Protein AF-A0A069P1P8-F1 (afdb_monomer_lite)

Foldseek 3Di:
DDKDKDKDKDKDKDFDFDWDWDADDDDADPVGHDDDDDGDTDDIFADPVDTDTFKMKMKIKMKMKMWDADPNNQKIKIKIKMKMKIWMWGAGSVRHTPDIDIDIDIKIKIKMWHHPDPPDIDIDIDIWDFDDDDDDDPPPPPDPPPPPPPPDPDDDDPDDTD

InterPro domains:
  IPR036942 TonB-dependent receptor-like, beta-barrel domain superfamily [G3DSA:2.40.170.20] (1-144)

Sequence (162 aa):
MSHFVTAGASIVRVDSMSAYTFACAFPTSLYDTPQVPYPATTLSAGNLADPGTTALNLMRSASVSDTLGLLNDRVLFTVGARYQELHTNTFDYTGKQTRAYNDSITTPLFGLVVKPWQNMAFFANRSEALAIGDSAPNTACLEPAACFFWPRDRATPHRRAV

Radius of gyration: 26.04 Å; chains: 1; bounding box: 61×38×72 Å

Secondary structure (DSSP, 8-state):
-EEEEEEEEEEEEEEEE--EEEE-----BTTB----PPPPEEEEES-SSSPPEEEEEEEEEEEEEEEEEETTTTEEEEEEEEEEEEEEEEE-TTS-EEEEEEEEEEEEEEEEEEEEETTEEEEEEEE--B-PPPPPPGGGG-STT--------S------B-

Organism: NCBI:txid1071679

Structure (mmCIF, N/CA/C/O backbone):
data_AF-A0A069P1P8-F1
#
_entry.id   AF-A0A069P1P8-F1
#
loop_
_atom_site.group_PDB
_atom_site.id
_atom_site.type_symbol
_atom_site.label_atom_id
_atom_site.label_alt_id
_atom_site.label_comp_id
_atom_site.label_asym_id
_atom_site.label_entity_id
_atom_site.label_seq_id
_atom_site.pdbx_PDB_ins_code
_atom_site.Cartn_x
_atom_site.Cartn_y
_atom_site.Cartn_z
_atom_site.occupancy
_atom_site.B_iso_or_equiv
_atom_site.auth_seq_id
_atom_site.auth_comp_id
_atom_site.auth_asym_id
_atom_site.auth_atom_id
_atom_site.pdbx_PDB_model_num
ATOM 1 N N . MET A 1 1 ? -23.383 -5.865 29.166 1.00 72.38 1 MET A N 1
ATOM 2 C CA . MET A 1 1 ? -22.524 -5.243 28.138 1.00 72.38 1 MET A CA 1
ATOM 3 C C . MET A 1 1 ? -22.038 -6.365 27.252 1.00 72.38 1 MET A C 1
ATOM 5 O O . MET A 1 1 ? -21.609 -7.381 27.791 1.00 72.38 1 MET A O 1
ATOM 9 N N . SER A 1 2 ? -22.195 -6.226 25.942 1.00 88.12 2 SER A N 1
ATOM 10 C CA . SER A 1 2 ? -21.632 -7.157 24.962 1.00 88.12 2 SER A CA 1
ATOM 11 C C . SER A 1 2 ? -20.235 -6.664 24.565 1.00 88.12 2 SER A C 1
ATOM 13 O O . SER A 1 2 ? -19.963 -5.464 24.635 1.00 88.12 2 SER A O 1
ATOM 15 N N . HIS A 1 3 ? -19.339 -7.577 24.198 1.00 90.94 3 HIS A N 1
ATOM 16 C CA . HIS A 1 3 ? -18.055 -7.236 23.587 1.00 90.94 3 HIS A CA 1
ATOM 17 C C . HIS A 1 3 ? -17.825 -8.142 22.380 1.00 90.94 3 HIS A C 1
ATOM 19 O O . HIS A 1 3 ? -18.227 -9.308 22.387 1.00 90.94 3 HIS A O 1
ATOM 25 N N . PHE A 1 4 ? -17.219 -7.595 21.336 1.00 93.06 4 PHE A N 1
ATOM 26 C CA . PHE A 1 4 ? -16.925 -8.311 20.107 1.00 93.06 4 PHE A CA 1
ATOM 27 C C . PHE A 1 4 ? -15.529 -7.943 19.621 1.00 93.06 4 PHE A C 1
ATOM 29 O O . PHE A 1 4 ? -15.281 -6.815 19.188 1.00 93.06 4 PHE A O 1
ATOM 36 N N . VAL A 1 5 ? -14.633 -8.927 19.666 1.00 94.88 5 VAL A N 1
ATOM 37 C CA . VAL A 1 5 ? -13.234 -8.768 19.274 1.00 94.88 5 VAL A CA 1
ATOM 38 C C . VAL A 1 5 ? -13.058 -9.177 17.818 1.00 94.88 5 VAL A C 1
ATOM 40 O O . VAL A 1 5 ? -13.51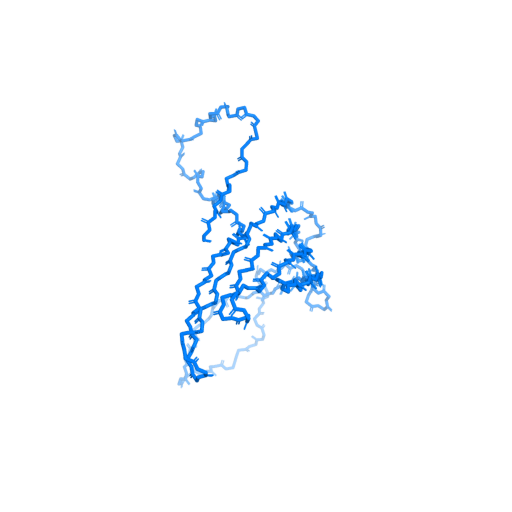9 -10.232 17.388 1.00 94.88 5 VAL A O 1
ATOM 43 N N . THR A 1 6 ? -12.356 -8.344 17.057 1.00 95.06 6 THR A N 1
ATOM 44 C CA . THR A 1 6 ? -11.968 -8.598 15.667 1.00 95.06 6 THR A CA 1
ATOM 45 C C . THR A 1 6 ? -10.462 -8.440 15.521 1.00 95.06 6 THR A C 1
ATOM 47 O O . THR A 1 6 ? -9.876 -7.497 16.050 1.00 95.06 6 THR A O 1
ATOM 50 N N . ALA A 1 7 ? -9.835 -9.344 14.772 1.00 95.88 7 ALA A N 1
ATOM 51 C CA . ALA A 1 7 ? -8.430 -9.256 14.402 1.00 95.88 7 ALA A CA 1
ATOM 52 C C . ALA A 1 7 ? -8.253 -9.555 12.908 1.00 95.88 7 ALA A C 1
ATOM 54 O O . ALA A 1 7 ? -9.043 -10.290 12.316 1.00 95.88 7 ALA A O 1
ATOM 55 N N . GLY A 1 8 ? -7.215 -8.985 12.301 1.00 95.44 8 GLY A N 1
ATOM 56 C CA . GLY A 1 8 ? -6.906 -9.173 10.886 1.00 95.44 8 GLY A CA 1
ATOM 57 C C . GLY A 1 8 ? -5.435 -8.918 10.578 1.00 95.44 8 GLY A C 1
ATOM 58 O O . GLY A 1 8 ? -4.750 -8.220 11.322 1.00 95.44 8 GLY A O 1
ATOM 59 N N . ALA A 1 9 ? -4.949 -9.483 9.476 1.00 95.88 9 ALA A N 1
ATOM 60 C CA . ALA A 1 9 ? -3.600 -9.256 8.973 1.00 95.88 9 ALA A CA 1
ATOM 61 C C . ALA A 1 9 ? -3.590 -9.248 7.440 1.00 95.88 9 ALA A C 1
ATOM 63 O O . ALA A 1 9 ? -4.427 -9.888 6.804 1.00 95.88 9 ALA A O 1
ATOM 64 N N . SER A 1 10 ? -2.643 -8.526 6.843 1.00 94.19 10 SER A N 1
ATOM 65 C CA . SER A 1 10 ? -2.472 -8.465 5.391 1.00 94.19 10 SER A CA 1
ATOM 66 C C . SER A 1 10 ? -1.011 -8.291 4.995 1.00 94.19 10 SER A C 1
ATOM 68 O O . SER A 1 10 ? -0.252 -7.587 5.664 1.00 94.19 10 SER A O 1
ATOM 70 N N . ILE A 1 11 ? -0.636 -8.875 3.859 1.00 95.81 11 ILE A N 1
ATOM 71 C CA . ILE A 1 11 ? 0.672 -8.692 3.228 1.00 95.81 11 ILE A CA 1
ATOM 72 C C . ILE A 1 11 ? 0.439 -8.408 1.748 1.00 95.81 11 ILE A C 1
ATOM 74 O O . ILE A 1 11 ? -0.266 -9.158 1.078 1.00 95.81 11 ILE A O 1
ATOM 78 N N . VAL A 1 12 ? 1.035 -7.331 1.245 1.00 94.75 12 VAL A N 1
ATOM 79 C CA . VAL A 1 12 ? 0.972 -6.937 -0.163 1.00 94.75 12 VAL A CA 1
ATOM 80 C C . VAL A 1 12 ? 2.392 -6.737 -0.668 1.00 94.75 12 VAL A C 1
ATOM 82 O O . VAL A 1 12 ? 3.170 -6.000 -0.065 1.00 94.75 12 VAL A O 1
ATOM 85 N N . ARG A 1 13 ? 2.732 -7.396 -1.777 1.00 94.81 13 ARG A N 1
ATOM 86 C CA . ARG A 1 13 ? 4.012 -7.239 -2.471 1.00 94.81 13 ARG A CA 1
ATOM 87 C C . ARG A 1 13 ? 3.739 -6.769 -3.892 1.00 94.81 13 ARG A C 1
ATOM 89 O O . ARG A 1 13 ? 2.997 -7.427 -4.614 1.00 94.81 13 ARG A O 1
ATOM 96 N N . VAL A 1 14 ? 4.348 -5.656 -4.276 1.00 93.69 14 VAL A N 1
ATOM 97 C CA . VAL A 1 14 ? 4.279 -5.101 -5.628 1.00 93.69 14 VAL A CA 1
ATOM 98 C C . VAL A 1 14 ? 5.690 -5.056 -6.192 1.00 93.69 14 VAL A C 1
ATOM 100 O O . VAL A 1 14 ? 6.577 -4.435 -5.606 1.00 93.69 14 VAL A O 1
ATOM 103 N N . ASP A 1 15 ? 5.880 -5.734 -7.317 1.00 93.50 15 ASP A N 1
ATOM 104 C CA . ASP A 1 15 ? 7.128 -5.764 -8.073 1.00 93.50 15 ASP A CA 1
ATOM 105 C C . ASP A 1 15 ? 6.911 -4.992 -9.374 1.00 93.50 15 ASP A C 1
ATOM 107 O O . ASP A 1 15 ? 6.036 -5.334 -10.170 1.00 93.50 15 ASP A O 1
ATOM 111 N N . SER A 1 16 ? 7.633 -3.888 -9.533 1.00 90.69 16 SER A N 1
ATOM 112 C CA . SER A 1 16 ? 7.582 -3.048 -10.724 1.00 90.69 16 SER A CA 1
ATOM 113 C C . SER A 1 16 ? 8.814 -3.329 -11.561 1.00 90.69 16 SER A C 1
ATOM 115 O O . SER A 1 16 ? 9.938 -3.072 -11.129 1.00 90.69 16 SER A O 1
ATOM 117 N N . MET A 1 17 ? 8.586 -3.827 -12.769 1.00 91.50 17 MET A N 1
ATOM 118 C CA . MET A 1 17 ? 9.619 -4.140 -13.746 1.00 91.50 17 MET A CA 1
ATOM 119 C C . MET A 1 17 ? 9.525 -3.154 -14.905 1.00 91.50 17 MET A C 1
ATOM 121 O O . MET A 1 17 ? 8.425 -2.790 -15.323 1.00 91.50 17 MET A O 1
ATOM 125 N N . SER A 1 18 ? 10.665 -2.680 -15.402 1.00 88.75 18 SER A N 1
ATOM 126 C CA . SER A 1 18 ? 10.688 -1.730 -16.516 1.00 88.75 18 SER A CA 1
ATOM 127 C C . SER A 1 18 ? 11.939 -1.896 -17.366 1.00 88.75 18 SER A C 1
ATOM 129 O O . SER A 1 18 ? 13.036 -2.116 -16.855 1.00 88.75 18 SER A O 1
ATOM 131 N N . ALA A 1 19 ? 11.760 -1.744 -18.671 1.00 90.50 19 ALA A N 1
ATOM 132 C CA . ALA A 1 19 ? 12.815 -1.590 -19.654 1.00 90.50 19 ALA A CA 1
ATOM 133 C C . ALA A 1 19 ? 12.299 -0.666 -20.757 1.00 90.50 19 ALA A C 1
ATOM 135 O O . ALA A 1 19 ? 11.096 -0.627 -21.030 1.00 90.50 19 ALA A O 1
ATOM 136 N N . TYR A 1 20 ? 13.191 0.083 -21.394 1.00 89.06 20 TYR A N 1
ATOM 137 C CA . TYR A 1 20 ? 12.800 0.988 -22.467 1.00 89.06 20 TYR A CA 1
ATOM 138 C C . TYR A 1 20 ? 13.845 1.051 -23.575 1.00 89.06 20 TYR A C 1
ATOM 140 O O . TYR A 1 20 ? 15.044 0.881 -23.355 1.00 89.06 20 TYR A O 1
ATOM 148 N N . THR A 1 21 ? 13.357 1.348 -24.776 1.00 91.00 21 THR A N 1
ATOM 149 C CA . THR A 1 21 ? 14.145 1.756 -25.935 1.00 91.00 21 THR A CA 1
ATOM 150 C C . THR A 1 21 ? 13.441 2.956 -26.552 1.00 91.00 21 THR A C 1
ATOM 152 O O . THR A 1 21 ? 12.249 2.906 -26.843 1.00 91.00 21 THR A O 1
ATOM 155 N N . PHE A 1 22 ? 14.167 4.048 -26.724 1.00 88.12 22 PHE A N 1
ATOM 156 C CA . PHE A 1 22 ? 13.700 5.259 -27.376 1.00 88.12 22 PHE A CA 1
ATOM 157 C C . PHE A 1 22 ? 14.449 5.457 -28.683 1.00 88.12 22 PHE A C 1
ATOM 159 O O . PHE A 1 22 ? 15.593 5.029 -28.836 1.00 88.12 22 PHE A O 1
ATOM 166 N N . ALA A 1 23 ? 13.791 6.149 -29.601 1.00 89.56 23 ALA A N 1
ATOM 167 C CA . ALA A 1 23 ? 14.386 6.689 -30.807 1.00 89.56 23 ALA A CA 1
ATOM 168 C C . ALA A 1 23 ? 14.135 8.200 -30.857 1.00 89.56 23 ALA A C 1
ATOM 170 O O . ALA A 1 23 ? 13.344 8.740 -30.079 1.00 89.56 23 ALA A O 1
ATOM 171 N N . CYS A 1 24 ? 14.802 8.895 -31.775 1.00 84.25 24 CYS A N 1
ATOM 172 C CA . CYS A 1 24 ? 14.512 10.304 -32.017 1.00 84.25 24 CYS A CA 1
ATOM 173 C C . CYS A 1 24 ? 13.077 10.507 -32.526 1.00 84.25 24 CYS A C 1
ATOM 175 O O . CYS A 1 24 ? 12.552 9.697 -33.290 1.00 84.25 24 CYS A O 1
ATOM 177 N N . ALA A 1 25 ? 12.471 11.629 -32.133 1.00 84.56 25 ALA A N 1
ATOM 178 C CA . ALA A 1 25 ? 11.205 12.073 -32.701 1.00 84.56 25 ALA A CA 1
ATOM 179 C C . ALA A 1 25 ? 11.379 12.461 -34.180 1.00 84.56 25 ALA A C 1
ATOM 181 O O . ALA A 1 25 ? 12.427 12.973 -34.578 1.00 84.56 25 ALA A O 1
ATOM 182 N N . PHE A 1 26 ? 10.333 12.255 -34.977 1.00 83.25 26 PHE A N 1
ATOM 183 C CA . PHE A 1 26 ? 10.260 12.666 -36.378 1.00 83.25 26 PHE A CA 1
ATOM 184 C C . PHE A 1 26 ? 8.893 13.312 -36.673 1.00 83.25 26 PHE A C 1
ATOM 186 O O . PHE A 1 26 ? 7.934 13.070 -35.935 1.00 83.25 26 PHE A O 1
ATOM 193 N N . PRO A 1 27 ? 8.778 14.152 -37.718 1.00 85.44 27 PRO A N 1
ATOM 194 C CA . PRO A 1 27 ? 7.517 14.803 -38.065 1.00 85.44 27 PRO A CA 1
ATOM 195 C C . PRO A 1 27 ? 6.471 13.781 -38.532 1.00 85.44 27 PRO A C 1
ATOM 197 O O . PRO A 1 27 ? 6.712 13.032 -39.474 1.00 85.44 27 PRO A O 1
ATOM 200 N N . THR A 1 28 ? 5.305 13.761 -37.889 1.00 88.50 28 THR A N 1
ATOM 201 C CA . THR A 1 28 ? 4.131 12.969 -38.288 1.00 88.50 28 THR A CA 1
ATOM 202 C C . THR A 1 28 ? 2.869 13.671 -37.782 1.00 88.50 28 THR A C 1
ATOM 204 O O . THR A 1 28 ? 2.922 14.411 -36.798 1.00 88.50 28 THR A O 1
ATOM 207 N N . SER A 1 29 ? 1.721 13.454 -38.421 1.00 88.44 29 SER A N 1
ATOM 208 C CA . SER A 1 29 ? 0.423 13.962 -37.954 1.00 88.44 29 SER A CA 1
ATOM 209 C C . SER A 1 29 ? -0.671 12.904 -38.118 1.00 88.44 29 SER A C 1
ATOM 211 O O . SER A 1 29 ? -0.457 11.894 -38.776 1.00 88.44 29 SER A O 1
ATOM 213 N N . LEU A 1 30 ? -1.861 13.116 -37.544 1.00 90.00 30 LEU A N 1
ATOM 214 C CA . LEU A 1 30 ? -2.984 12.179 -37.716 1.00 90.00 30 LEU A CA 1
ATOM 215 C C . LEU A 1 30 ? -3.451 12.074 -39.182 1.00 90.00 30 LEU A C 1
ATOM 217 O O . LEU A 1 30 ? -3.965 11.037 -39.589 1.00 90.00 30 LEU A O 1
ATOM 221 N N . TYR A 1 31 ? -3.270 13.141 -39.964 1.00 92.75 31 TYR A N 1
ATOM 222 C CA . TYR A 1 31 ? -3.705 13.230 -41.363 1.00 92.75 31 TYR A CA 1
ATOM 223 C C . TYR A 1 31 ? -2.586 12.918 -42.367 1.00 92.75 31 TYR A C 1
ATOM 225 O O . TYR A 1 31 ? -2.851 12.816 -43.560 1.00 92.75 31 TYR A O 1
ATOM 233 N N . ASP A 1 32 ? -1.354 12.756 -41.882 1.00 84.19 32 ASP A N 1
ATOM 234 C CA . ASP A 1 32 ? -0.171 12.422 -42.671 1.00 84.19 32 ASP A CA 1
ATOM 235 C C . ASP A 1 32 ? 0.766 11.551 -41.821 1.00 84.19 32 ASP A C 1
ATOM 237 O O . ASP A 1 32 ? 1.480 12.046 -40.941 1.00 84.19 32 ASP A O 1
ATOM 241 N N . THR A 1 33 ? 0.686 10.237 -42.051 1.00 84.25 33 THR A N 1
ATOM 242 C CA . THR A 1 33 ? 1.428 9.184 -41.337 1.00 84.25 33 THR A CA 1
ATOM 243 C C . THR A 1 33 ? 2.406 8.487 -42.289 1.00 84.25 33 THR A C 1
ATOM 245 O O . THR A 1 33 ? 2.148 7.362 -42.736 1.00 84.25 33 THR A O 1
ATOM 248 N N . PRO A 1 34 ? 3.536 9.133 -42.636 1.00 83.38 34 PRO A N 1
ATOM 249 C CA . PRO A 1 34 ? 4.520 8.523 -43.518 1.00 83.38 34 PRO A CA 1
ATOM 250 C C . PRO A 1 34 ? 5.049 7.223 -42.899 1.00 83.38 34 PRO A C 1
ATOM 252 O O . PRO A 1 34 ? 5.445 7.183 -41.734 1.00 83.38 34 PRO A O 1
ATOM 255 N N . GLN A 1 35 ? 5.056 6.143 -43.684 1.00 83.06 35 GLN A N 1
ATOM 256 C CA . GLN A 1 35 ? 5.664 4.880 -43.269 1.00 83.06 35 GLN A CA 1
ATOM 257 C C . GLN A 1 35 ? 7.185 5.049 -43.254 1.00 83.06 35 GLN A C 1
ATOM 259 O O . GLN A 1 35 ? 7.813 5.184 -44.305 1.00 83.06 35 GLN A O 1
ATOM 264 N N . VAL A 1 36 ? 7.774 5.054 -42.060 1.00 83.06 36 VAL A N 1
ATOM 265 C CA . VAL A 1 36 ? 9.224 5.148 -41.863 1.00 83.06 36 VAL A CA 1
ATOM 266 C C . VAL A 1 36 ? 9.804 3.780 -41.488 1.00 83.06 36 VAL A C 1
ATOM 268 O O . VAL A 1 36 ? 9.142 3.012 -40.785 1.00 83.06 36 VAL A O 1
ATOM 271 N N . PRO A 1 37 ? 11.034 3.448 -41.927 1.00 84.62 37 PRO A N 1
ATOM 272 C CA . PRO A 1 37 ? 11.756 2.288 -41.412 1.00 84.62 37 PRO A CA 1
ATOM 273 C C . PRO A 1 37 ? 11.886 2.351 -39.888 1.00 84.62 37 PRO A C 1
ATOM 275 O O . PRO A 1 37 ? 11.882 3.442 -39.316 1.00 84.62 37 PRO A O 1
ATOM 278 N N . TYR A 1 38 ? 12.040 1.190 -39.239 1.00 82.56 38 TYR A N 1
ATOM 279 C CA . TYR A 1 38 ? 12.194 1.117 -37.785 1.00 82.56 38 TYR A CA 1
ATOM 280 C C . TYR A 1 38 ? 13.308 2.074 -37.312 1.00 82.56 38 TYR A C 1
ATOM 282 O O . TYR A 1 38 ? 14.461 1.903 -37.723 1.00 82.56 38 TYR A O 1
ATOM 290 N N . PRO A 1 39 ? 12.984 3.094 -36.493 1.00 82.44 39 PRO A N 1
ATOM 291 C CA . PRO A 1 39 ? 13.959 4.091 -36.074 1.00 82.44 39 PRO A CA 1
ATOM 292 C C . PRO A 1 39 ? 15.095 3.474 -35.254 1.00 82.44 39 PRO A C 1
ATOM 294 O O . PRO A 1 39 ? 14.870 2.607 -34.410 1.00 82.44 39 PRO A O 1
ATOM 297 N N . ALA A 1 40 ? 16.323 3.947 -35.470 1.00 85.25 40 ALA A N 1
ATOM 298 C CA . ALA A 1 40 ? 17.466 3.509 -34.678 1.00 85.25 40 ALA A CA 1
ATOM 299 C C . ALA A 1 40 ? 17.303 3.912 -33.201 1.00 85.25 40 ALA A C 1
ATOM 301 O O . ALA A 1 40 ? 16.896 5.036 -32.892 1.00 85.25 40 ALA A O 1
ATOM 302 N N . THR A 1 41 ? 17.655 3.002 -32.292 1.00 86.56 41 THR A N 1
ATOM 303 C CA . THR A 1 41 ? 17.640 3.255 -30.848 1.00 86.56 41 THR A CA 1
ATOM 304 C C . THR A 1 41 ? 18.669 4.318 -30.475 1.00 86.56 41 THR A C 1
ATOM 306 O O . THR A 1 41 ? 19.845 4.199 -30.815 1.00 86.56 41 THR A O 1
ATOM 309 N N . THR A 1 42 ? 18.239 5.336 -29.735 1.00 86.25 42 THR A N 1
ATOM 310 C CA . THR A 1 42 ? 19.097 6.424 -29.242 1.00 86.25 42 THR A CA 1
ATOM 311 C C . THR A 1 42 ? 19.314 6.383 -27.739 1.00 86.25 42 THR A C 1
ATOM 313 O O . THR A 1 42 ? 20.374 6.781 -27.265 1.00 86.25 42 THR A O 1
ATOM 316 N N . LEU A 1 43 ? 18.343 5.876 -26.981 1.00 85.81 43 LEU A N 1
ATOM 317 C CA . LEU A 1 43 ? 18.466 5.683 -25.542 1.00 85.81 43 LEU A CA 1
ATOM 318 C C . LEU A 1 43 ? 17.776 4.382 -25.156 1.00 85.81 43 LEU A C 1
ATOM 320 O O . LEU A 1 43 ? 16.626 4.158 -25.517 1.00 85.81 43 LEU A O 1
ATOM 324 N N . SER A 1 44 ? 18.451 3.536 -24.393 1.00 88.38 44 SER A N 1
ATOM 325 C CA . SER A 1 44 ? 17.869 2.298 -23.886 1.00 88.38 44 SER A CA 1
ATOM 326 C C . SER A 1 44 ? 18.343 2.019 -22.474 1.00 88.38 44 SER A C 1
ATOM 328 O O . SER A 1 44 ? 19.504 2.280 -22.155 1.00 88.38 44 SER A O 1
ATOM 330 N N . ALA A 1 45 ? 17.476 1.433 -21.655 1.00 85.50 45 ALA A N 1
ATOM 331 C CA . ALA A 1 45 ? 17.871 0.868 -20.375 1.00 85.50 45 ALA A CA 1
ATOM 332 C C . ALA A 1 45 ? 17.070 -0.397 -20.061 1.00 85.50 45 ALA A C 1
ATOM 334 O O . ALA A 1 45 ? 15.884 -0.502 -20.381 1.00 85.50 45 ALA A O 1
ATOM 335 N N . GLY A 1 46 ? 17.737 -1.343 -19.402 1.00 86.31 46 GLY A N 1
ATOM 336 C CA . GLY A 1 46 ? 17.192 -2.663 -19.110 1.00 86.31 46 GLY A CA 1
ATOM 337 C C . GLY A 1 46 ? 17.175 -3.572 -20.340 1.00 86.31 46 GLY A C 1
ATOM 338 O O . GLY A 1 46 ? 17.719 -3.243 -21.395 1.00 86.31 46 GLY A O 1
ATOM 339 N N . ASN A 1 47 ? 16.546 -4.733 -20.191 1.00 85.94 47 ASN A N 1
ATOM 340 C CA . ASN A 1 47 ? 16.352 -5.709 -21.254 1.00 85.94 47 ASN A CA 1
ATOM 341 C C . ASN A 1 47 ? 14.853 -5.801 -21.574 1.00 85.94 47 ASN A C 1
ATOM 343 O O . ASN A 1 47 ? 14.059 -6.112 -20.696 1.00 85.94 47 ASN A O 1
ATOM 347 N N . LEU A 1 48 ? 14.449 -5.530 -22.820 1.00 86.19 48 LEU A N 1
ATOM 348 C CA . LEU A 1 48 ? 13.032 -5.591 -23.210 1.00 86.19 48 LEU A CA 1
ATOM 349 C C . LEU A 1 48 ? 12.460 -7.016 -23.204 1.00 86.19 48 LEU A C 1
ATOM 351 O O . LEU A 1 48 ? 11.254 -7.175 -23.040 1.00 86.19 48 LEU A O 1
ATOM 355 N N . ALA A 1 49 ? 13.299 -8.037 -23.395 1.00 89.06 49 ALA A N 1
ATOM 356 C CA . ALA A 1 49 ? 12.873 -9.434 -23.336 1.00 89.06 49 ALA A CA 1
ATOM 357 C C . ALA A 1 49 ? 12.750 -9.949 -21.892 1.00 89.06 49 ALA A C 1
ATOM 359 O O . ALA A 1 49 ? 12.053 -10.930 -21.657 1.00 89.06 49 ALA A O 1
ATOM 360 N N . ASP A 1 50 ? 13.423 -9.288 -20.947 1.00 86.62 50 ASP A N 1
ATOM 361 C CA . ASP A 1 50 ? 13.426 -9.630 -19.524 1.00 86.62 50 ASP A CA 1
ATOM 362 C C . ASP A 1 50 ? 13.607 -8.351 -18.683 1.00 86.62 50 ASP A C 1
ATOM 364 O O . ASP A 1 50 ? 14.732 -7.996 -18.307 1.00 86.62 50 ASP A O 1
ATOM 368 N N . PRO A 1 51 ? 12.530 -7.567 -18.477 1.00 87.94 51 PRO A N 1
ATOM 369 C CA . PRO A 1 51 ? 12.624 -6.309 -17.756 1.00 87.94 51 PRO A CA 1
ATOM 370 C C . PRO A 1 51 ? 12.941 -6.571 -16.282 1.00 87.94 51 PRO A C 1
ATOM 372 O O . PRO A 1 51 ? 12.181 -7.215 -15.564 1.00 87.94 51 PRO A O 1
ATOM 375 N N . GLY A 1 52 ? 14.060 -6.021 -15.815 1.00 87.31 52 GLY A N 1
ATOM 376 C CA . GLY A 1 52 ? 14.459 -6.123 -14.415 1.00 87.31 52 GLY A CA 1
ATOM 377 C C . GLY A 1 52 ? 13.547 -5.323 -13.480 1.00 87.31 52 GLY A C 1
ATOM 378 O O . GLY A 1 52 ? 12.917 -4.336 -13.876 1.00 87.31 52 GLY A O 1
ATOM 379 N N . THR A 1 53 ? 13.505 -5.728 -12.209 1.00 89.69 53 THR A N 1
ATOM 380 C CA . THR A 1 53 ? 12.828 -4.983 -11.141 1.00 89.69 53 THR A CA 1
ATOM 381 C C . THR A 1 53 ? 13.474 -3.613 -10.966 1.00 89.69 53 THR A C 1
ATOM 383 O O . THR A 1 53 ? 14.666 -3.517 -10.698 1.00 89.69 53 THR A O 1
ATOM 386 N N . THR A 1 54 ? 12.678 -2.552 -11.056 1.00 89.06 54 THR A N 1
ATOM 387 C CA . THR A 1 54 ? 13.094 -1.167 -10.784 1.00 89.06 54 THR A CA 1
ATOM 388 C C . THR A 1 54 ? 12.554 -0.658 -9.451 1.00 89.06 54 THR A C 1
ATOM 390 O O . THR A 1 54 ? 13.180 0.192 -8.814 1.00 89.06 54 THR A O 1
ATOM 393 N N . ALA A 1 55 ? 11.436 -1.210 -8.971 1.00 88.38 55 ALA A N 1
ATOM 394 C CA . ALA A 1 55 ? 10.911 -0.923 -7.642 1.00 88.38 55 ALA A CA 1
ATOM 395 C C . ALA A 1 55 ? 10.227 -2.144 -7.022 1.00 88.38 55 ALA A C 1
ATOM 397 O O . ALA A 1 55 ? 9.431 -2.826 -7.661 1.00 88.38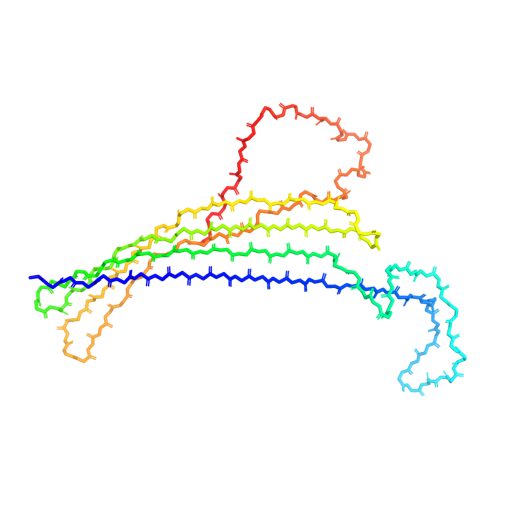 55 ALA A O 1
ATOM 398 N N . LEU A 1 56 ? 10.500 -2.376 -5.742 1.00 91.06 56 LEU A N 1
ATOM 399 C CA . LEU A 1 56 ? 9.887 -3.416 -4.935 1.00 91.06 56 LEU A CA 1
ATOM 400 C C . LEU A 1 56 ? 9.255 -2.789 -3.695 1.00 91.06 56 LEU A C 1
ATOM 402 O O . LEU A 1 56 ? 9.964 -2.271 -2.833 1.00 91.06 56 LEU A O 1
ATOM 406 N N . ASN A 1 57 ? 7.932 -2.888 -3.588 1.00 91.62 57 ASN A N 1
ATOM 407 C CA . ASN A 1 57 ? 7.167 -2.420 -2.436 1.00 91.62 57 ASN A CA 1
ATOM 408 C C . ASN A 1 57 ? 6.587 -3.610 -1.673 1.00 91.62 57 ASN A C 1
ATOM 410 O O . ASN A 1 57 ? 5.884 -4.444 -2.242 1.00 91.62 57 ASN A O 1
ATOM 414 N N . LEU A 1 58 ? 6.853 -3.678 -0.374 1.00 92.69 58 LEU A N 1
ATOM 415 C CA . LEU A 1 58 ? 6.310 -4.672 0.539 1.00 92.69 58 LEU A CA 1
ATOM 416 C C . LEU A 1 58 ? 5.593 -3.955 1.683 1.00 92.69 58 LEU A C 1
ATOM 418 O O . LEU A 1 58 ? 6.212 -3.245 2.471 1.00 92.69 58 LEU A O 1
ATOM 422 N N . MET A 1 59 ? 4.285 -4.174 1.777 1.00 92.31 59 MET A N 1
ATOM 423 C CA . MET A 1 59 ? 3.424 -3.629 2.821 1.00 92.31 59 MET A CA 1
ATOM 424 C C . MET A 1 59 ? 2.924 -4.769 3.694 1.00 92.31 59 MET A C 1
ATOM 426 O O . MET A 1 59 ? 2.366 -5.746 3.188 1.00 92.31 59 MET A O 1
ATOM 430 N N . ARG A 1 60 ? 3.093 -4.650 5.006 1.00 94.19 60 ARG A N 1
ATOM 431 C CA . ARG A 1 60 ? 2.576 -5.619 5.977 1.00 94.19 60 ARG A CA 1
ATOM 432 C C . ARG A 1 60 ? 1.709 -4.888 6.974 1.00 94.19 60 ARG A C 1
ATOM 434 O O . ARG A 1 60 ? 2.008 -3.758 7.341 1.00 94.19 60 ARG A O 1
ATOM 441 N N . SER A 1 61 ? 0.623 -5.505 7.414 1.00 92.00 61 SER A N 1
ATOM 442 C CA . SER A 1 61 ? -0.160 -4.927 8.496 1.00 92.00 61 SER A CA 1
ATOM 443 C C . SER A 1 61 ? -0.889 -5.967 9.320 1.00 92.00 61 SER A C 1
ATOM 445 O O . SER A 1 61 ? -1.246 -7.031 8.817 1.00 92.00 61 SER A O 1
ATOM 447 N N . ALA A 1 62 ? -1.126 -5.622 10.576 1.00 95.62 62 ALA A N 1
ATOM 448 C CA . ALA A 1 62 ? -1.936 -6.371 11.517 1.00 95.62 62 ALA A CA 1
ATOM 449 C C . ALA A 1 62 ? -2.852 -5.395 12.259 1.00 95.62 62 ALA A C 1
ATOM 451 O O . ALA A 1 62 ? -2.451 -4.276 12.567 1.00 95.62 62 ALA A O 1
ATOM 452 N N . SER A 1 63 ? -4.083 -5.794 12.545 1.00 94.94 63 SER A N 1
ATOM 453 C CA . SER A 1 63 ? -5.064 -4.958 13.231 1.00 94.94 63 SER A CA 1
ATOM 454 C C . SER A 1 63 ? -5.841 -5.753 14.259 1.00 94.94 63 SER A C 1
ATOM 456 O O . SER A 1 63 ? -6.176 -6.914 14.024 1.00 94.94 63 SER A O 1
ATOM 458 N N . VAL A 1 64 ? -6.184 -5.090 15.355 1.00 95.81 64 VAL A N 1
ATOM 459 C CA . VAL A 1 64 ? -7.080 -5.610 16.384 1.00 95.81 64 VAL A CA 1
ATOM 460 C C . VAL A 1 64 ? -8.036 -4.509 16.819 1.00 95.81 64 VAL A C 1
ATOM 462 O O . VAL A 1 64 ? -7.645 -3.346 16.937 1.00 95.81 64 VAL A O 1
ATOM 465 N N . SER A 1 65 ? -9.292 -4.870 17.050 1.00 94.81 65 SER A N 1
ATOM 466 C CA . SER A 1 65 ? -10.307 -3.969 17.577 1.00 94.81 65 SER A CA 1
ATOM 467 C C . SER A 1 65 ? -11.279 -4.715 18.478 1.00 94.81 65 SER A C 1
ATOM 469 O O . SER A 1 65 ? -11.622 -5.863 18.199 1.00 94.81 65 SER A O 1
ATOM 471 N N . ASP A 1 66 ? -11.778 -4.032 19.494 1.00 94.56 66 ASP A N 1
ATOM 472 C CA . ASP A 1 66 ? -12.860 -4.493 20.352 1.00 94.56 66 ASP A CA 1
ATOM 473 C C . ASP A 1 66 ? -14.054 -3.542 20.234 1.00 94.56 66 ASP A C 1
ATOM 475 O O . ASP A 1 66 ? -13.888 -2.320 20.208 1.00 94.56 66 ASP A O 1
ATOM 479 N N . THR A 1 67 ? -15.255 -4.103 20.114 1.00 94.88 67 THR A N 1
ATOM 480 C CA . THR A 1 67 ? -16.513 -3.355 20.030 1.00 94.88 67 THR A CA 1
ATOM 481 C C . THR A 1 67 ? -17.373 -3.652 21.245 1.00 94.88 67 THR A C 1
ATOM 483 O O . THR A 1 67 ? -17.844 -4.772 21.418 1.00 94.88 67 THR A O 1
ATOM 486 N N . LEU A 1 68 ? -17.618 -2.628 22.056 1.00 94.12 68 LEU A N 1
ATOM 487 C CA . LEU A 1 68 ? -18.406 -2.682 23.278 1.00 94.12 68 LEU A CA 1
ATOM 488 C C . LEU A 1 68 ? -19.838 -2.218 23.006 1.00 94.12 68 LEU A C 1
ATOM 490 O O . LEU A 1 68 ? -20.055 -1.085 22.573 1.00 94.12 68 LEU A O 1
ATOM 494 N N . GLY A 1 69 ? -20.816 -3.072 23.298 1.00 93.69 69 GLY A N 1
ATOM 495 C CA . GLY A 1 69 ? -22.237 -2.744 23.239 1.00 93.69 69 GLY A CA 1
ATOM 496 C C . GLY A 1 69 ? -22.793 -2.313 24.598 1.00 93.69 69 GLY A C 1
ATOM 497 O O . GLY A 1 69 ? -22.733 -3.036 25.604 1.00 93.69 69 GLY A O 1
ATOM 498 N N . LEU A 1 70 ? -23.373 -1.115 24.612 1.00 90.50 70 LEU A N 1
ATOM 499 C CA . LEU A 1 70 ? -24.029 -0.463 25.743 1.00 90.50 70 LEU A CA 1
ATOM 500 C C . LEU A 1 70 ? -25.526 -0.280 25.455 1.00 90.50 70 LEU A C 1
ATOM 502 O O . LEU A 1 70 ? -25.945 -0.193 24.300 1.00 90.50 70 LEU A O 1
ATOM 506 N N . LEU A 1 71 ? -26.335 -0.165 26.517 1.00 89.94 71 LEU A N 1
ATOM 507 C CA . LEU A 1 71 ? -27.777 0.122 26.431 1.00 89.94 71 LEU A CA 1
ATOM 508 C C . LEU A 1 71 ? -28.543 -0.864 25.524 1.00 89.94 71 LEU A C 1
ATOM 510 O O . LEU A 1 71 ? -29.293 -0.440 24.647 1.00 89.94 71 LEU A O 1
ATOM 514 N N . ASN A 1 72 ? -28.349 -2.174 25.723 1.00 86.81 72 ASN A N 1
ATOM 515 C CA . ASN A 1 72 ? -28.898 -3.230 24.855 1.00 86.81 72 ASN A CA 1
ATOM 516 C C . ASN A 1 72 ? -28.511 -3.022 23.376 1.00 86.81 72 ASN A C 1
ATOM 518 O O . ASN A 1 72 ? -29.370 -2.993 22.498 1.00 86.81 72 ASN A O 1
ATOM 522 N N . ASP A 1 73 ? -27.216 -2.799 23.128 1.00 84.31 73 ASP A N 1
ATOM 523 C CA . ASP A 1 73 ? -26.608 -2.588 21.804 1.00 84.31 73 ASP A CA 1
ATOM 524 C C . ASP A 1 73 ? -27.156 -1.382 21.014 1.00 84.31 73 ASP A C 1
ATOM 526 O O . ASP A 1 73 ? -27.044 -1.315 19.780 1.00 84.31 73 ASP A O 1
ATOM 530 N N . ARG A 1 74 ? -27.731 -0.401 21.727 1.00 88.94 74 ARG A N 1
ATOM 531 C CA . ARG A 1 74 ? -28.120 0.904 21.166 1.00 88.94 74 ARG A CA 1
ATOM 532 C C . ARG A 1 74 ? -26.936 1.844 21.003 1.00 88.94 74 ARG A C 1
ATOM 534 O O . ARG A 1 74 ? -26.992 2.732 20.160 1.00 88.94 74 ARG A O 1
ATOM 541 N N . VAL A 1 75 ? -25.879 1.666 21.787 1.00 91.19 75 VAL A N 1
ATOM 542 C CA . VAL A 1 75 ? -24.623 2.401 21.624 1.00 91.19 75 VAL A CA 1
ATOM 543 C C . VAL A 1 75 ? -23.507 1.381 21.488 1.00 91.19 75 VAL A C 1
ATOM 545 O O . VAL A 1 75 ? -23.294 0.593 22.405 1.00 91.19 75 VAL A O 1
ATOM 548 N N . LEU A 1 76 ? -22.817 1.381 20.350 1.00 93.44 76 LEU A N 1
ATOM 549 C CA . LEU A 1 76 ? -21.634 0.555 20.132 1.00 93.44 76 LEU A CA 1
ATOM 550 C C . LEU A 1 76 ? -20.412 1.448 20.027 1.00 93.44 76 LEU A C 1
ATOM 552 O O . LEU A 1 76 ? -20.383 2.377 19.222 1.00 93.44 76 LEU A O 1
ATOM 556 N N . PHE A 1 77 ? -19.411 1.156 20.838 1.00 93.44 77 PHE A N 1
ATOM 557 C CA . PHE A 1 77 ? -18.137 1.849 20.817 1.00 93.44 77 PHE A CA 1
ATOM 558 C C . PHE A 1 77 ? -17.041 0.873 20.409 1.00 93.44 77 PHE A C 1
ATOM 560 O O . PHE A 1 77 ? -16.859 -0.153 21.056 1.00 93.44 77 PHE A O 1
ATOM 567 N N . THR A 1 78 ? -16.316 1.196 19.346 1.00 94.56 78 THR A N 1
ATOM 568 C CA . THR A 1 78 ? -15.214 0.394 18.823 1.00 94.56 78 THR A CA 1
ATOM 569 C C . THR A 1 78 ? -13.897 1.104 19.087 1.00 94.56 78 THR A C 1
ATOM 571 O O . THR A 1 78 ? -13.728 2.269 18.730 1.00 94.56 78 THR A O 1
ATOM 574 N N . VAL A 1 79 ? -12.942 0.388 19.664 1.00 93.75 79 VAL A N 1
ATOM 575 C CA . VAL A 1 79 ? -11.566 0.852 19.843 1.00 93.75 79 VAL A CA 1
ATOM 576 C C . VAL A 1 79 ? -10.612 -0.189 19.292 1.00 93.75 79 VAL A C 1
ATOM 578 O O . VAL A 1 79 ? -10.820 -1.388 19.452 1.00 93.75 79 VAL A O 1
ATOM 581 N N . GLY A 1 80 ? -9.551 0.253 18.636 1.00 93.75 80 GLY A N 1
ATOM 582 C CA . GLY A 1 80 ? -8.533 -0.657 18.150 1.00 93.75 80 GLY A CA 1
ATOM 583 C C . GLY A 1 80 ? -7.248 0.040 17.752 1.00 93.75 80 GLY A C 1
ATOM 584 O O . GLY A 1 80 ? -7.086 1.255 17.893 1.00 93.75 80 GLY A O 1
ATOM 585 N N . ALA A 1 81 ? -6.348 -0.753 17.199 1.00 93.56 81 ALA A N 1
ATOM 586 C CA . ALA A 1 81 ? -5.123 -0.267 16.604 1.00 93.56 81 ALA A CA 1
ATOM 587 C C . ALA A 1 81 ? -4.737 -1.134 15.408 1.00 93.56 81 ALA A C 1
ATOM 589 O O . ALA A 1 81 ? -5.003 -2.340 15.369 1.00 93.56 81 ALA A O 1
ATOM 590 N N . ARG A 1 82 ? -4.075 -0.507 14.438 1.00 93.06 82 ARG A N 1
ATOM 591 C CA . ARG A 1 82 ? -3.465 -1.175 13.295 1.00 93.06 82 ARG A CA 1
ATOM 592 C C . ARG A 1 82 ? -1.972 -0.897 13.288 1.00 93.06 82 ARG A C 1
ATOM 594 O O . ARG A 1 82 ? -1.554 0.251 13.250 1.00 93.06 82 ARG A O 1
ATOM 601 N N . TYR A 1 83 ? -1.175 -1.951 13.296 1.00 92.44 83 TYR A N 1
ATOM 602 C CA . TYR A 1 83 ? 0.244 -1.886 12.995 1.00 92.44 83 TYR A CA 1
ATOM 603 C C . TYR A 1 83 ? 0.448 -2.044 11.491 1.00 92.44 83 TYR A C 1
ATOM 605 O O . TYR A 1 83 ? -0.116 -2.955 10.882 1.00 92.44 83 TYR A O 1
ATOM 613 N N . GLN A 1 84 ? 1.233 -1.162 10.886 1.00 90.75 84 GLN A N 1
ATOM 614 C CA . GLN A 1 84 ? 1.563 -1.201 9.468 1.00 90.75 84 GLN A CA 1
ATOM 615 C C . GLN A 1 84 ? 3.064 -0.974 9.269 1.00 90.75 84 GLN A C 1
ATOM 617 O O . GLN A 1 84 ? 3.627 -0.022 9.806 1.00 90.75 84 GLN A O 1
ATOM 622 N N . GLU A 1 85 ? 3.684 -1.826 8.458 1.00 90.62 85 GLU A N 1
ATOM 623 C CA . GLU A 1 85 ? 5.070 -1.736 7.997 1.00 90.62 85 GLU A CA 1
ATOM 624 C C . GLU A 1 85 ? 5.103 -1.499 6.488 1.00 90.62 85 GLU A C 1
ATOM 626 O O . GLU A 1 85 ? 4.293 -2.053 5.731 1.00 90.62 85 GLU A O 1
ATOM 631 N N . LEU A 1 86 ? 6.073 -0.704 6.050 1.00 88.50 86 LEU A N 1
ATOM 632 C CA . LEU A 1 86 ? 6.287 -0.360 4.657 1.00 88.50 86 LEU A CA 1
ATOM 633 C C . LEU A 1 86 ? 7.772 -0.435 4.311 1.00 88.50 86 LEU A C 1
ATOM 635 O O . LEU A 1 86 ? 8.585 0.323 4.839 1.00 88.50 86 LEU A O 1
ATOM 639 N N . HIS A 1 87 ? 8.105 -1.322 3.379 1.00 89.50 87 HIS A N 1
ATOM 640 C CA . HIS A 1 87 ? 9.438 -1.454 2.811 1.00 89.50 87 HIS A CA 1
ATOM 641 C C . HIS A 1 87 ? 9.399 -1.138 1.318 1.00 89.50 87 HIS A C 1
ATOM 643 O O . HIS A 1 87 ? 8.646 -1.767 0.575 1.00 89.50 87 HIS A O 1
ATOM 649 N N . THR A 1 88 ? 10.237 -0.211 0.870 1.00 87.50 88 THR A N 1
ATOM 650 C CA . THR A 1 88 ? 10.362 0.163 -0.542 1.00 87.50 88 THR A CA 1
ATOM 651 C C . THR A 1 88 ? 11.827 0.145 -0.938 1.00 87.50 88 THR A C 1
ATOM 653 O O . THR A 1 88 ? 12.623 0.927 -0.423 1.00 87.50 88 THR A O 1
ATOM 656 N N . ASN A 1 89 ? 12.179 -0.716 -1.884 1.00 88.12 89 ASN A N 1
ATOM 657 C CA . ASN A 1 89 ? 13.512 -0.766 -2.472 1.00 88.12 89 ASN A CA 1
ATOM 658 C C . ASN A 1 89 ? 13.422 -0.364 -3.940 1.00 88.12 89 ASN A C 1
ATOM 660 O O . ASN A 1 89 ? 12.583 -0.890 -4.665 1.00 88.12 89 ASN A O 1
ATOM 664 N N . THR A 1 90 ? 14.288 0.538 -4.387 1.00 86.44 90 THR A N 1
ATOM 665 C CA . THR A 1 90 ? 14.415 0.877 -5.808 1.00 86.44 90 THR A CA 1
ATOM 666 C C . THR A 1 90 ? 15.759 0.417 -6.333 1.00 86.44 90 THR A C 1
ATOM 668 O O . THR A 1 90 ? 16.766 0.465 -5.622 1.00 86.44 90 THR A O 1
ATOM 671 N N . PHE A 1 91 ? 15.772 -0.001 -7.588 1.00 86.44 91 PHE A N 1
ATOM 672 C CA . PHE A 1 91 ? 16.942 -0.513 -8.282 1.00 86.44 91 PHE A CA 1
ATOM 673 C C . PHE A 1 91 ? 17.127 0.259 -9.585 1.00 86.44 91 PHE A C 1
ATOM 675 O O . PHE A 1 91 ? 16.162 0.759 -10.167 1.00 86.44 91 PHE A O 1
ATOM 682 N N . ASP A 1 92 ? 18.371 0.400 -10.025 1.00 85.19 92 ASP A N 1
ATOM 683 C CA . ASP A 1 92 ? 18.647 0.840 -11.386 1.00 85.19 92 ASP A CA 1
ATOM 684 C C . ASP A 1 92 ? 18.447 -0.308 -12.388 1.00 85.19 92 ASP A C 1
ATOM 686 O O . ASP A 1 92 ? 18.258 -1.470 -12.026 1.00 85.19 92 ASP A O 1
ATOM 690 N N . TYR A 1 93 ? 18.528 0.016 -13.676 1.00 83.88 93 TYR A N 1
ATOM 691 C CA . TYR A 1 93 ? 18.370 -0.956 -14.758 1.00 83.88 93 TYR A CA 1
ATOM 692 C C . TYR A 1 93 ? 19.527 -1.970 -14.867 1.00 83.88 93 TYR A C 1
ATOM 694 O O . TYR A 1 93 ? 19.461 -2.868 -15.703 1.00 83.88 93 TYR A O 1
ATOM 702 N N . THR A 1 94 ? 20.578 -1.837 -14.046 1.00 82.56 94 THR A N 1
ATOM 703 C CA . THR A 1 94 ? 21.664 -2.825 -13.902 1.00 82.56 94 THR A CA 1
ATOM 704 C C . THR A 1 94 ? 21.430 -3.781 -12.727 1.00 82.56 94 THR A C 1
ATOM 706 O O . THR A 1 94 ? 22.205 -4.715 -12.529 1.00 82.56 94 THR A O 1
ATOM 709 N N . GLY A 1 95 ? 20.359 -3.567 -11.953 1.00 79.50 95 GLY A N 1
ATOM 710 C CA . GLY A 1 95 ? 20.009 -4.348 -10.768 1.00 79.50 95 GLY A CA 1
ATOM 711 C C . GLY A 1 95 ? 20.657 -3.848 -9.474 1.00 79.50 95 GLY A C 1
ATOM 712 O O . GLY A 1 95 ? 20.478 -4.464 -8.422 1.00 79.50 95 GLY A O 1
ATOM 713 N N . LYS A 1 96 ? 21.392 -2.730 -9.497 1.00 84.69 96 LYS A N 1
ATOM 714 C CA . LYS A 1 96 ? 21.985 -2.153 -8.286 1.00 84.69 96 LYS A CA 1
ATOM 715 C C . LYS A 1 96 ? 20.926 -1.375 -7.516 1.00 84.69 96 LYS A C 1
ATOM 717 O O . LYS A 1 96 ? 20.240 -0.514 -8.062 1.00 84.69 96 LYS A O 1
ATOM 722 N N . GLN A 1 97 ? 20.824 -1.641 -6.217 1.00 84.50 97 GLN A N 1
ATOM 723 C CA . GLN A 1 97 ? 19.908 -0.912 -5.349 1.00 84.50 97 GLN A CA 1
ATOM 724 C C . GLN A 1 97 ? 20.324 0.562 -5.241 1.00 84.50 97 GLN A C 1
ATOM 726 O O . GLN A 1 97 ? 21.445 0.881 -4.843 1.00 84.50 97 GLN A O 1
ATOM 731 N N . THR A 1 98 ? 19.406 1.460 -5.591 1.00 84.31 98 THR A N 1
ATOM 732 C CA . THR A 1 98 ? 19.608 2.915 -5.553 1.00 84.31 98 THR A CA 1
ATOM 733 C C . THR A 1 98 ? 19.033 3.534 -4.290 1.00 84.31 98 THR A C 1
ATOM 735 O O . THR A 1 98 ? 19.578 4.514 -3.783 1.00 84.31 98 THR A O 1
ATOM 738 N N . ARG A 1 99 ? 17.951 2.960 -3.749 1.00 80.69 99 ARG A N 1
ATOM 739 C CA . ARG A 1 99 ? 17.299 3.465 -2.541 1.00 80.69 99 ARG A CA 1
ATOM 740 C C . ARG A 1 99 ? 16.637 2.355 -1.737 1.00 80.69 99 ARG A C 1
ATOM 742 O O . ARG A 1 99 ? 16.172 1.355 -2.283 1.00 80.69 99 ARG A O 1
ATOM 749 N N . ALA A 1 100 ? 16.584 2.565 -0.429 1.00 84.94 100 ALA A N 1
ATOM 750 C CA . ALA A 1 100 ? 15.837 1.755 0.518 1.00 84.94 100 ALA A CA 1
ATOM 751 C C . ALA A 1 100 ? 15.006 2.682 1.408 1.00 84.94 100 ALA A C 1
ATOM 753 O O . ALA A 1 100 ? 15.501 3.715 1.865 1.00 84.94 100 ALA A O 1
ATOM 754 N N . TYR A 1 101 ? 13.765 2.304 1.669 1.00 81.38 101 TYR A N 1
ATOM 755 C CA . TYR A 1 101 ? 12.894 2.926 2.650 1.00 81.38 101 TYR A CA 1
ATOM 756 C C . TYR A 1 101 ? 12.287 1.830 3.514 1.00 81.38 101 TYR A C 1
ATOM 758 O O . TYR A 1 101 ? 11.843 0.802 3.004 1.00 81.38 101 TYR A O 1
ATOM 766 N N . ASN A 1 102 ? 12.301 2.042 4.822 1.00 85.44 102 ASN A N 1
ATOM 767 C CA . ASN A 1 102 ? 11.720 1.144 5.803 1.00 85.44 102 ASN A CA 1
ATOM 768 C C . ASN A 1 102 ? 11.100 2.008 6.897 1.00 85.44 102 ASN A C 1
ATOM 770 O O . ASN A 1 102 ? 11.819 2.772 7.543 1.00 85.44 102 ASN A O 1
ATOM 774 N N . ASP A 1 103 ? 9.790 1.899 7.076 1.00 83.88 103 ASP A N 1
ATOM 775 C CA . ASP A 1 103 ? 9.073 2.615 8.121 1.00 83.88 103 ASP A CA 1
ATOM 776 C C . ASP A 1 103 ? 7.940 1.764 8.688 1.00 83.88 103 ASP A C 1
ATOM 778 O O . ASP A 1 103 ? 7.377 0.898 8.011 1.00 83.88 103 ASP A O 1
ATOM 782 N N . SER A 1 104 ? 7.598 2.022 9.947 1.00 85.62 104 SER A N 1
ATOM 783 C CA . SER A 1 104 ? 6.488 1.354 10.613 1.00 85.62 104 SER A CA 1
ATOM 784 C C . SER A 1 104 ? 5.751 2.297 11.551 1.00 85.62 104 SER A C 1
ATOM 786 O O . SER A 1 104 ? 6.335 3.151 12.228 1.00 85.62 104 SER A O 1
ATOM 788 N N . ILE A 1 105 ? 4.434 2.132 11.606 1.00 87.56 105 ILE A N 1
ATOM 789 C CA . ILE A 1 105 ? 3.575 2.929 12.469 1.00 87.56 105 ILE A CA 1
ATOM 790 C C . ILE A 1 105 ? 2.454 2.076 13.048 1.00 87.56 105 ILE A C 1
ATOM 792 O O . ILE A 1 105 ? 1.939 1.159 12.408 1.00 87.56 105 ILE A O 1
ATOM 796 N N . THR A 1 106 ? 2.044 2.434 14.258 1.00 89.12 106 THR A N 1
ATOM 797 C CA . THR A 1 106 ? 0.803 1.952 14.856 1.00 89.12 106 THR A CA 1
ATOM 798 C C . THR A 1 106 ? -0.208 3.084 14.810 1.00 89.12 106 THR A C 1
ATOM 800 O O . THR A 1 106 ? 0.029 4.128 15.420 1.00 89.12 106 THR A O 1
ATOM 803 N N . THR A 1 107 ? -1.316 2.894 14.097 1.00 88.94 107 THR A N 1
ATOM 804 C CA . THR A 1 107 ? -2.394 3.877 13.997 1.00 88.94 107 THR A CA 1
ATOM 805 C C . THR A 1 107 ? -3.559 3.480 14.902 1.00 88.94 107 THR A C 1
ATOM 807 O O . THR A 1 107 ? -4.016 2.331 14.859 1.00 88.94 107 THR A O 1
ATOM 810 N N . PRO A 1 108 ? -4.040 4.389 15.767 1.00 89.56 108 PRO A N 1
ATOM 811 C CA . PRO A 1 108 ? -5.229 4.129 16.561 1.00 89.56 108 PRO A CA 1
ATOM 812 C C . PRO A 1 108 ? -6.482 4.224 15.682 1.00 89.56 108 PRO A C 1
ATOM 814 O O . PRO A 1 108 ? -6.538 5.012 14.733 1.00 89.56 108 PRO A O 1
ATOM 817 N N . LEU A 1 109 ? -7.504 3.441 16.021 1.00 89.06 109 LEU A N 1
ATOM 818 C CA . LEU A 1 109 ? -8.825 3.515 15.403 1.00 89.06 109 LEU A CA 1
ATOM 819 C C . LEU A 1 109 ? -9.906 3.623 16.480 1.00 89.06 109 LEU A C 1
ATOM 821 O O . LEU A 1 109 ? -9.878 2.913 17.487 1.00 89.06 109 LEU A O 1
ATOM 825 N N . PHE A 1 110 ? -10.870 4.506 16.244 1.00 91.19 110 PHE A N 1
ATOM 826 C CA . PHE A 1 110 ? -12.033 4.689 17.104 1.00 91.19 110 PHE A CA 1
ATOM 827 C C . PHE A 1 110 ? -13.296 4.751 16.250 1.00 91.19 110 PHE A C 1
ATOM 829 O O . PHE A 1 110 ? -13.300 5.364 15.180 1.00 91.19 110 PHE A O 1
ATOM 836 N N . GLY A 1 111 ? -14.370 4.140 16.734 1.00 92.31 111 GLY A N 1
ATOM 837 C CA . GLY A 1 111 ? -15.682 4.141 16.102 1.00 92.31 111 GLY A CA 1
ATOM 838 C C . GLY A 1 111 ? -16.788 4.282 17.140 1.00 92.31 111 GLY A C 1
ATOM 839 O O . GLY A 1 111 ? -16.702 3.727 18.231 1.00 92.31 111 GLY A O 1
ATOM 840 N N . LEU A 1 112 ? -17.835 5.023 16.803 1.00 92.56 112 LEU A N 1
ATOM 841 C CA . LEU A 1 112 ? -19.037 5.162 17.612 1.00 92.56 112 LEU A CA 1
ATOM 842 C C . LEU A 1 112 ? -20.260 4.971 16.721 1.00 92.56 112 LEU A C 1
ATOM 844 O O . LEU A 1 112 ? -20.397 5.623 15.686 1.00 92.56 112 LEU A O 1
ATOM 848 N N . VAL A 1 113 ? -21.163 4.101 17.160 1.00 93.25 113 VAL A N 1
ATOM 849 C CA . VAL A 1 113 ? -22.459 3.864 16.533 1.00 93.25 113 VAL A CA 1
ATOM 850 C C . VAL A 1 113 ? -23.553 4.105 17.558 1.00 93.25 113 VAL A C 1
ATOM 852 O O . VAL A 1 113 ? -23.568 3.470 18.610 1.00 93.25 113 VAL A O 1
ATOM 855 N N . VAL A 1 114 ? -24.496 4.991 17.250 1.00 91.62 114 VAL A N 1
ATOM 856 C CA . VAL A 1 114 ? -25.647 5.285 18.112 1.00 91.62 114 VAL A CA 1
ATOM 857 C C . VAL A 1 114 ? -26.931 4.989 17.354 1.00 91.62 114 VAL A C 1
ATOM 859 O O . VAL A 1 114 ? -27.152 5.508 16.264 1.00 91.62 114 VAL A O 1
ATOM 862 N N . LYS A 1 115 ? -27.795 4.168 17.947 1.00 92.12 115 LYS A N 1
ATOM 863 C CA . LYS A 1 115 ? -29.085 3.737 17.403 1.00 92.12 115 LYS A CA 1
ATOM 864 C C . LYS A 1 115 ? -30.223 4.321 18.251 1.00 92.12 115 LYS A C 1
ATOM 866 O O . LYS A 1 115 ? -30.671 3.674 19.202 1.00 92.12 115 LYS A O 1
ATOM 871 N N . PRO A 1 116 ? -30.677 5.555 17.968 1.00 86.94 116 PRO A N 1
ATOM 872 C CA . PRO A 1 116 ? -31.775 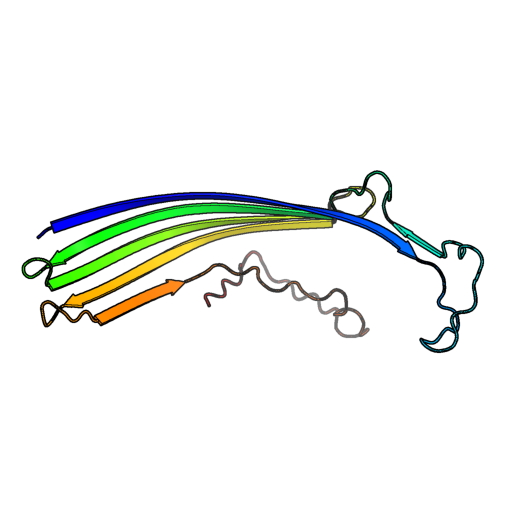6.170 18.716 1.00 86.94 116 PRO A CA 1
ATOM 873 C C . PRO A 1 116 ? -33.123 5.473 18.470 1.00 86.94 116 PRO A C 1
ATOM 875 O O . PRO A 1 116 ? -33.911 5.321 19.404 1.00 86.94 116 PRO A O 1
ATOM 878 N N . TRP A 1 117 ? -33.357 4.987 17.245 1.00 90.50 117 TRP A N 1
ATOM 879 C CA . TRP A 1 117 ? -34.550 4.235 16.836 1.00 90.50 117 TRP A CA 1
ATOM 880 C C . TRP A 1 117 ? -34.151 2.931 16.132 1.00 90.50 117 TRP A C 1
ATOM 882 O O . TRP A 1 117 ? -33.014 2.780 15.694 1.00 90.50 117 TRP A O 1
ATOM 892 N N . GLN A 1 118 ? -35.077 1.977 16.004 1.00 82.50 118 GLN A N 1
ATOM 893 C CA . GLN A 1 118 ? -34.788 0.648 15.430 1.00 82.50 118 GLN A CA 1
ATOM 894 C C . GLN A 1 118 ? -34.334 0.690 13.961 1.00 82.50 118 GLN A C 1
ATOM 896 O O . GLN A 1 118 ? -33.649 -0.216 13.500 1.00 82.50 118 GLN A O 1
ATOM 901 N N . ASN A 1 119 ? -34.700 1.744 13.239 1.00 86.94 119 ASN A N 1
ATOM 902 C CA . ASN A 1 119 ? -34.464 1.938 11.810 1.00 86.94 119 ASN A CA 1
ATOM 903 C C . ASN A 1 119 ? -33.446 3.049 11.503 1.00 86.94 119 ASN A C 1
ATOM 905 O O . ASN A 1 119 ? -33.256 3.388 10.338 1.00 86.94 119 ASN A O 1
ATOM 909 N N . MET A 1 120 ? -32.807 3.636 12.520 1.00 89.62 120 MET A N 1
ATOM 910 C CA . MET A 1 120 ? -31.852 4.729 12.339 1.00 89.62 120 MET A CA 1
ATOM 911 C C . MET A 1 120 ? -30.594 4.489 13.163 1.00 89.62 120 MET A C 1
ATOM 913 O O . MET A 1 120 ? -30.661 4.204 14.357 1.00 89.62 120 MET A O 1
ATOM 917 N N . ALA A 1 121 ? -29.443 4.662 12.523 1.00 89.38 121 ALA A N 1
ATOM 918 C CA . ALA A 1 121 ? -28.142 4.569 13.159 1.00 89.38 121 ALA A CA 1
ATOM 919 C C . ALA A 1 121 ? -27.254 5.725 12.689 1.00 89.38 121 ALA A C 1
ATOM 921 O O . ALA A 1 121 ? -27.196 6.031 11.498 1.00 89.38 121 ALA A O 1
ATOM 922 N N . PHE A 1 122 ? -26.571 6.355 13.637 1.00 92.44 122 PHE A N 1
ATOM 923 C CA . PHE A 1 122 ? -25.551 7.366 13.398 1.00 92.44 122 PHE A CA 1
ATOM 924 C C . PHE A 1 122 ? -24.178 6.751 13.618 1.00 92.44 122 PHE A C 1
ATOM 926 O O . PHE A 1 122 ? -23.989 6.000 14.575 1.00 92.44 122 PHE A O 1
ATOM 933 N N . PHE A 1 123 ? -23.232 7.090 12.746 1.00 91.44 123 PHE A N 1
ATOM 934 C CA . PHE A 1 123 ? -21.889 6.524 12.731 1.00 91.44 123 PHE A CA 1
ATOM 935 C C . PHE A 1 123 ? -20.856 7.649 12.732 1.00 91.44 123 PHE A C 1
ATOM 937 O O . PHE A 1 123 ? -20.991 8.615 11.982 1.00 91.44 123 PHE A O 1
ATOM 944 N N . ALA A 1 124 ? -19.822 7.506 13.553 1.00 90.94 124 ALA A N 1
ATOM 945 C CA . ALA A 1 124 ?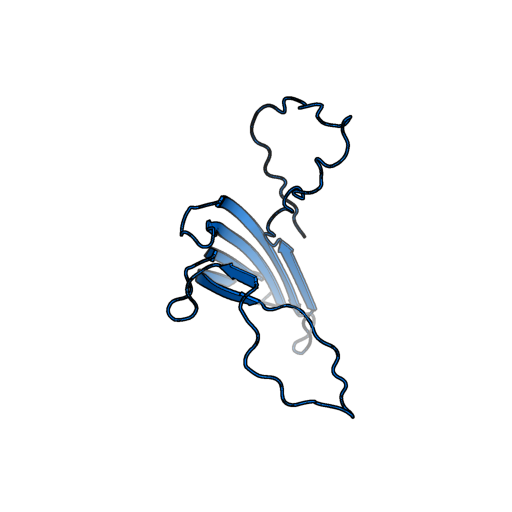 -18.646 8.365 13.553 1.00 90.94 124 ALA A CA 1
ATOM 946 C C . ALA A 1 124 ? -17.393 7.500 13.705 1.00 90.94 124 ALA A C 1
ATOM 948 O O . ALA A 1 124 ? -17.372 6.582 14.524 1.00 90.94 124 ALA A O 1
ATOM 949 N N . ASN A 1 125 ? -16.348 7.780 12.933 1.00 90.12 125 ASN A N 1
ATOM 950 C CA . ASN A 1 125 ? -15.083 7.056 12.986 1.00 90.12 125 ASN A CA 1
ATOM 951 C C . ASN A 1 125 ? -13.885 8.006 12.878 1.00 90.12 125 ASN A C 1
ATOM 953 O O . ASN A 1 125 ? -13.964 9.070 12.268 1.00 90.12 125 ASN A O 1
ATOM 957 N N . ARG A 1 126 ? -12.758 7.594 13.461 1.00 87.06 126 ARG A N 1
ATOM 958 C CA . ARG A 1 126 ? -11.456 8.245 13.304 1.00 87.06 126 ARG A CA 1
ATOM 959 C C . ARG A 1 126 ? -10.388 7.176 13.116 1.00 87.06 126 ARG A C 1
ATOM 961 O O . ARG A 1 126 ? -10.255 6.285 13.953 1.00 87.06 126 ARG A O 1
ATOM 968 N N . SER A 1 127 ? -9.629 7.290 12.036 1.00 79.62 127 SER A N 1
ATOM 969 C CA . SER A 1 127 ? -8.504 6.415 11.706 1.00 79.62 127 SER A CA 1
ATOM 970 C C . SER A 1 127 ? -7.411 7.236 11.039 1.00 79.62 127 SER A C 1
ATOM 972 O O . SER A 1 127 ? -7.721 8.062 10.187 1.00 79.62 127 SER A O 1
ATOM 974 N N . GLU A 1 128 ? -6.160 6.986 11.408 1.00 76.62 128 GLU A N 1
ATOM 975 C CA . GLU A 1 128 ? -4.982 7.590 10.774 1.00 76.62 128 GLU A CA 1
ATOM 976 C C . GLU A 1 128 ? -4.353 6.582 9.799 1.00 76.62 128 GLU A C 1
ATOM 978 O O . GLU A 1 128 ? -4.383 5.369 10.044 1.00 76.62 128 GLU A O 1
ATOM 983 N N . ALA A 1 129 ? -3.784 7.071 8.695 1.00 66.88 129 ALA A N 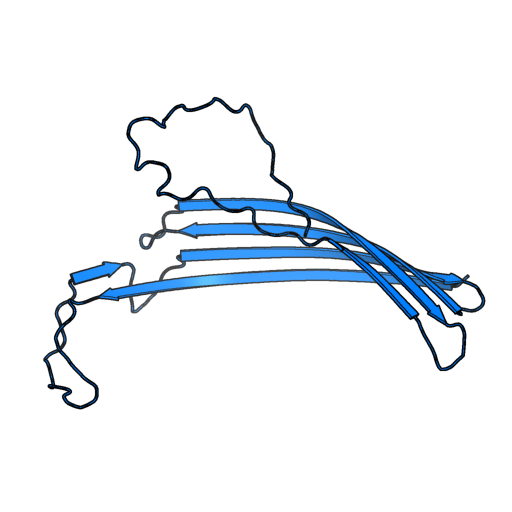1
ATOM 984 C CA . ALA A 1 129 ? -3.100 6.248 7.696 1.00 66.88 129 ALA A CA 1
ATOM 985 C C . ALA A 1 129 ? -1.615 6.623 7.564 1.00 66.88 129 ALA A C 1
ATOM 987 O O . ALA A 1 129 ? -1.238 7.784 7.723 1.00 66.88 129 ALA A O 1
ATOM 988 N N . LEU A 1 130 ? -0.769 5.634 7.247 1.00 71.81 130 LEU A N 1
ATOM 989 C CA . LEU A 1 130 ? 0.638 5.863 6.908 1.00 71.81 130 LEU A CA 1
ATOM 990 C C . LEU A 1 130 ? 0.766 6.256 5.434 1.00 71.81 130 LEU A C 1
ATOM 992 O O . LEU A 1 130 ? 0.340 5.499 4.559 1.00 71.81 130 LEU A O 1
ATOM 996 N N . ALA A 1 131 ? 1.427 7.379 5.167 1.00 65.19 131 ALA A N 1
ATOM 997 C CA . ALA A 1 131 ? 1.864 7.771 3.832 1.00 65.19 131 ALA A CA 1
ATOM 998 C C . ALA A 1 131 ? 3.396 7.858 3.779 1.00 65.19 131 ALA A C 1
ATOM 1000 O O . ALA A 1 131 ? 4.029 8.281 4.748 1.00 65.19 131 ALA A O 1
ATOM 1001 N N . ILE A 1 132 ? 3.993 7.468 2.646 1.00 60.19 132 ILE A N 1
ATOM 1002 C CA . ILE A 1 132 ? 5.432 7.648 2.404 1.00 60.19 132 ILE A CA 1
ATOM 1003 C C . ILE A 1 132 ? 5.724 9.150 2.411 1.00 60.19 132 ILE A C 1
ATOM 1005 O O . ILE A 1 132 ? 5.103 9.905 1.662 1.00 60.19 132 ILE A O 1
ATOM 1009 N N . GLY A 1 133 ? 6.657 9.578 3.262 1.00 59.78 133 GLY A N 1
ATOM 1010 C CA . GLY A 1 133 ? 7.136 10.956 3.275 1.00 59.78 133 GLY A CA 1
ATOM 1011 C C . GLY A 1 133 ? 7.820 11.318 1.958 1.00 59.78 133 GLY A C 1
ATOM 1012 O O . GLY A 1 133 ? 8.504 10.490 1.351 1.00 59.78 133 GLY A O 1
ATOM 1013 N N . ASP A 1 134 ? 7.630 12.559 1.515 1.00 51.97 134 ASP A N 1
ATOM 1014 C CA . ASP A 1 134 ? 8.168 13.000 0.236 1.00 51.97 134 ASP A CA 1
ATOM 1015 C C . ASP A 1 134 ? 9.700 12.952 0.231 1.00 51.97 134 ASP A C 1
ATOM 1017 O O . ASP A 1 134 ? 10.376 13.146 1.247 1.00 51.97 134 ASP A O 1
ATOM 1021 N N . SER A 1 135 ? 10.254 12.639 -0.928 1.00 54.09 135 SER A N 1
ATOM 1022 C CA . SER A 1 135 ? 11.690 12.444 -1.097 1.00 54.09 135 SER A CA 1
ATOM 1023 C C . SER A 1 135 ? 12.296 13.719 -1.642 1.00 54.09 135 SER A C 1
ATOM 1025 O O . SER A 1 135 ? 11.791 14.236 -2.632 1.00 54.09 135 SER A O 1
ATOM 1027 N N . ALA A 1 136 ? 13.368 14.218 -1.019 1.00 39.34 136 ALA A N 1
ATOM 1028 C CA . ALA A 1 136 ? 14.031 15.435 -1.480 1.00 39.34 136 ALA A CA 1
ATOM 1029 C C . ALA A 1 136 ? 14.340 15.330 -2.990 1.00 39.34 136 ALA A C 1
ATOM 1031 O O . ALA A 1 136 ? 15.011 14.374 -3.394 1.00 39.34 136 ALA A O 1
ATOM 1032 N N . PRO A 1 137 ? 13.844 16.264 -3.823 1.00 42.06 137 PRO A N 1
ATOM 1033 C CA . PRO A 1 137 ? 14.064 16.218 -5.259 1.00 42.06 137 PRO A CA 1
ATOM 1034 C C . PRO A 1 137 ? 15.554 16.276 -5.591 1.00 42.06 137 PRO A C 1
ATOM 1036 O O . PRO A 1 137 ? 16.297 17.100 -5.057 1.00 42.06 137 PRO A O 1
ATOM 1039 N N . ASN A 1 138 ? 15.973 15.462 -6.556 1.00 47.41 138 ASN A N 1
ATOM 1040 C CA . ASN A 1 138 ? 17.342 15.422 -7.084 1.00 47.41 138 ASN A CA 1
ATOM 1041 C C . ASN A 1 138 ? 17.773 16.777 -7.694 1.00 47.41 138 ASN A C 1
ATOM 1043 O O . ASN A 1 138 ? 18.951 17.004 -7.949 1.00 47.41 138 ASN A O 1
ATOM 1047 N N . THR A 1 139 ? 16.815 17.670 -7.958 1.00 47.38 139 THR A N 1
ATOM 1048 C CA . THR A 1 139 ? 17.004 19.004 -8.539 1.00 47.38 139 THR A CA 1
ATOM 1049 C C . THR A 1 139 ? 17.309 20.095 -7.512 1.00 47.38 139 THR A C 1
ATOM 1051 O O . THR A 1 139 ? 17.589 21.223 -7.910 1.00 47.38 139 THR A O 1
ATOM 1054 N N . ALA A 1 140 ? 17.333 19.790 -6.209 1.00 40.09 140 ALA A N 1
ATOM 1055 C CA . ALA A 1 140 ? 17.667 20.772 -5.169 1.00 40.09 140 ALA A CA 1
ATOM 1056 C C . ALA A 1 140 ? 19.130 21.271 -5.219 1.00 40.09 140 ALA A C 1
ATOM 1058 O O . ALA A 1 140 ? 19.488 22.187 -4.487 1.00 40.09 140 ALA A O 1
ATOM 1059 N N . CYS A 1 141 ? 19.974 20.690 -6.079 1.00 46.06 141 CYS A N 1
ATOM 1060 C CA . CYS A 1 141 ? 21.400 21.009 -6.174 1.00 46.06 141 CYS A CA 1
ATOM 1061 C C . CYS A 1 141 ? 21.782 21.882 -7.388 1.00 46.06 141 CYS A C 1
ATOM 1063 O O . CYS A 1 141 ? 22.960 21.969 -7.721 1.00 46.06 141 CYS A O 1
ATOM 1065 N N . LEU A 1 142 ? 20.817 22.507 -8.076 1.00 40.88 142 LEU A N 1
ATOM 1066 C CA . LEU A 1 142 ? 21.093 23.320 -9.274 1.00 40.88 142 LEU A CA 1
ATOM 1067 C C . LEU A 1 142 ? 21.488 24.778 -8.981 1.00 40.88 142 LEU A C 1
ATOM 1069 O O . LEU A 1 142 ? 21.761 25.522 -9.920 1.00 40.88 142 LEU A O 1
ATOM 1073 N N . GLU A 1 143 ? 21.577 25.185 -7.712 1.00 37.34 143 GLU A N 1
ATOM 1074 C CA . GLU A 1 143 ? 22.040 26.524 -7.338 1.00 37.34 143 GLU A CA 1
ATOM 1075 C C . GLU A 1 143 ? 23.404 26.451 -6.619 1.00 37.34 143 GLU A C 1
ATOM 1077 O O . GLU A 1 143 ? 23.486 25.837 -5.550 1.00 37.34 143 GLU A O 1
ATOM 1082 N N . PRO A 1 144 ? 24.484 27.071 -7.148 1.00 39.22 144 PRO A N 1
ATOM 1083 C CA . PRO A 1 144 ? 25.844 26.963 -6.597 1.00 39.22 144 PRO A CA 1
ATOM 1084 C C . PRO A 1 144 ? 26.043 27.531 -5.178 1.00 39.22 144 PRO A C 1
ATOM 1086 O O . PRO A 1 144 ? 27.168 27.535 -4.685 1.00 39.22 144 PRO A O 1
ATOM 1089 N N . ALA A 1 145 ? 24.991 28.023 -4.517 1.00 40.03 145 ALA A N 1
ATOM 1090 C CA . ALA A 1 145 ? 25.067 28.705 -3.224 1.00 40.03 145 ALA A CA 1
ATOM 1091 C C . ALA A 1 145 ? 24.323 28.000 -2.069 1.00 40.03 145 ALA A C 1
ATOM 1093 O O . ALA A 1 145 ? 24.390 28.477 -0.939 1.00 40.03 145 ALA A O 1
ATOM 1094 N N . ALA A 1 146 ? 23.645 26.867 -2.301 1.00 37.69 146 ALA A N 1
ATOM 1095 C CA . ALA A 1 146 ? 22.801 26.232 -1.275 1.00 37.69 146 ALA A CA 1
ATOM 1096 C C . ALA A 1 146 ? 23.331 24.901 -0.707 1.00 37.69 146 ALA A C 1
ATOM 1098 O O . ALA A 1 146 ? 22.651 24.270 0.101 1.00 37.69 146 ALA A O 1
ATOM 1099 N N . CYS A 1 147 ? 24.567 24.493 -1.021 1.00 37.47 147 CYS A N 1
ATOM 1100 C CA . CYS A 1 147 ? 25.250 23.441 -0.258 1.00 37.47 147 CYS A CA 1
ATOM 1101 C C . CYS A 1 147 ? 25.762 23.976 1.092 1.00 37.47 147 CYS A C 1
ATOM 1103 O O . CYS A 1 147 ? 26.940 23.866 1.417 1.00 37.47 147 CYS A O 1
ATOM 1105 N N . PHE A 1 148 ? 24.868 24.528 1.915 1.00 35.50 148 PHE A N 1
ATOM 1106 C CA . PHE A 1 148 ? 25.084 24.517 3.355 1.00 35.50 148 PHE A CA 1
ATOM 1107 C C . PHE A 1 148 ? 24.550 23.179 3.861 1.00 35.50 148 PHE A C 1
ATOM 1109 O O . PHE A 1 148 ? 23.359 23.018 4.127 1.00 35.50 148 PHE A O 1
ATOM 1116 N N . PHE A 1 149 ? 25.436 22.183 3.926 1.00 35.91 149 PHE A N 1
ATOM 1117 C CA . PHE A 1 149 ? 25.173 20.934 4.629 1.00 35.91 149 PHE A CA 1
ATOM 1118 C C . PHE A 1 149 ? 24.993 21.277 6.112 1.00 35.91 149 PHE A C 1
ATOM 1120 O O . PHE A 1 149 ? 25.954 21.317 6.874 1.00 35.91 149 PHE A O 1
ATOM 1127 N N . TRP A 1 150 ? 23.762 21.605 6.510 1.00 24.69 150 TRP A N 1
ATOM 1128 C CA . TRP A 1 150 ? 23.408 21.722 7.915 1.00 24.69 150 TRP A CA 1
ATOM 1129 C C . TRP A 1 150 ? 23.538 20.321 8.522 1.00 24.69 150 TRP A C 1
ATOM 1131 O O . TRP A 1 150 ? 22.794 19.424 8.108 1.00 24.69 150 TRP A O 1
ATOM 1141 N N . PRO A 1 151 ? 24.450 20.091 9.481 1.00 31.45 151 PRO A N 1
ATOM 1142 C CA . PRO A 1 151 ? 24.560 18.798 10.126 1.00 31.45 151 PRO A CA 1
ATOM 1143 C C . PRO A 1 151 ? 23.318 18.627 11.000 1.00 31.45 151 PRO A C 1
ATOM 1145 O O . PRO A 1 151 ? 23.221 19.165 12.101 1.00 31.45 151 PRO A O 1
ATOM 1148 N N . ARG A 1 152 ? 22.305 17.930 10.480 1.00 37.91 152 ARG A N 1
ATOM 1149 C CA . ARG A 1 152 ? 21.211 17.435 11.310 1.00 37.91 152 ARG A CA 1
ATOM 1150 C C . ARG A 1 152 ? 21.661 16.113 11.896 1.00 37.91 152 ARG A C 1
ATOM 1152 O O . ARG A 1 152 ? 21.685 15.087 11.218 1.00 37.91 152 ARG A O 1
ATOM 1159 N N . ASP A 1 153 ? 22.031 16.186 13.167 1.00 32.69 153 ASP A N 1
ATOM 1160 C CA . ASP A 1 153 ? 22.095 15.031 14.039 1.00 32.69 153 ASP A CA 1
ATOM 1161 C C . ASP A 1 153 ? 20.848 14.156 13.862 1.00 32.69 153 ASP A C 1
ATOM 1163 O O . ASP A 1 153 ? 19.720 14.634 13.755 1.00 32.69 153 ASP A O 1
ATOM 1167 N N . ARG A 1 154 ? 21.137 12.858 13.777 1.00 38.44 154 ARG A N 1
ATOM 1168 C CA . ARG A 1 154 ? 20.279 11.672 13.853 1.00 38.44 154 ARG A CA 1
ATOM 1169 C C . ARG A 1 154 ? 18.759 11.893 13.932 1.00 38.44 154 ARG A C 1
ATOM 1171 O O . ARG A 1 154 ? 18.230 12.437 14.891 1.00 38.44 154 ARG A O 1
ATOM 1178 N N . ALA A 1 155 ? 18.088 11.196 13.014 1.00 39.09 155 ALA A N 1
ATOM 1179 C CA . ALA A 1 155 ? 16.811 10.515 13.225 1.00 39.09 155 ALA A CA 1
ATOM 1180 C C . ALA A 1 155 ? 15.632 11.388 13.683 1.00 39.09 155 ALA A C 1
ATOM 1182 O O . ALA A 1 155 ? 15.300 11.469 14.861 1.00 39.09 155 ALA A O 1
ATOM 1183 N N . THR A 1 156 ? 14.883 11.919 12.719 1.00 33.38 156 THR A N 1
ATOM 1184 C CA . THR A 1 156 ? 13.460 12.215 12.928 1.00 33.38 156 THR A CA 1
ATOM 1185 C C . THR A 1 156 ? 12.673 11.757 11.700 1.00 33.38 156 THR A C 1
ATOM 1187 O O . THR A 1 156 ? 12.746 12.402 10.654 1.00 33.38 156 THR A O 1
ATOM 1190 N N . PRO A 1 157 ? 11.945 10.627 11.775 1.00 38.28 157 PRO A N 1
ATOM 1191 C CA . PRO A 1 157 ? 10.992 10.274 10.737 1.00 38.28 157 PRO A CA 1
ATOM 1192 C C . PRO A 1 157 ? 9.839 11.276 10.819 1.00 38.28 157 PRO A C 1
ATOM 1194 O O . PRO A 1 157 ? 9.150 11.374 11.838 1.00 38.28 157 PRO A O 1
ATOM 1197 N N . HIS A 1 158 ? 9.655 12.065 9.760 1.00 41.97 158 HIS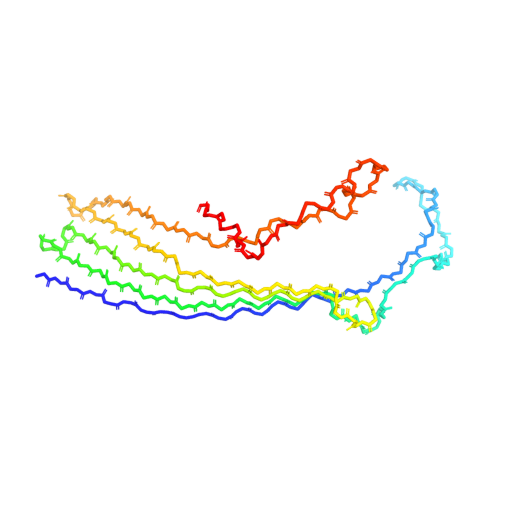 A N 1
ATOM 1198 C CA . HIS A 1 158 ? 8.524 12.977 9.639 1.00 41.97 158 HIS A CA 1
ATOM 1199 C C . HIS A 1 158 ? 7.245 12.162 9.423 1.00 41.97 158 HIS A C 1
ATOM 1201 O O . HIS A 1 158 ? 6.810 11.935 8.298 1.00 41.97 158 HIS A O 1
ATOM 1207 N N . ARG A 1 159 ? 6.636 11.725 10.529 1.00 42.94 159 ARG A N 1
ATOM 1208 C CA . ARG A 1 159 ? 5.271 11.197 10.558 1.00 42.94 159 ARG A CA 1
ATOM 1209 C C . ARG A 1 159 ? 4.314 12.309 10.132 1.00 42.94 159 ARG A C 1
ATOM 1211 O O . ARG A 1 159 ? 4.039 13.218 10.913 1.00 42.94 159 ARG A O 1
ATOM 1218 N N . ARG A 1 160 ? 3.802 12.251 8.904 1.00 43.00 160 ARG A N 1
ATOM 1219 C CA . ARG A 1 160 ? 2.573 12.963 8.536 1.00 43.00 160 ARG A CA 1
ATOM 1220 C C . ARG A 1 160 ? 1.416 11.982 8.659 1.00 43.00 160 ARG A C 1
ATOM 1222 O O . ARG A 1 160 ? 1.266 11.103 7.819 1.00 43.00 160 ARG A O 1
ATOM 1229 N N . ALA A 1 161 ? 0.644 12.135 9.730 1.00 34.09 161 ALA A N 1
ATOM 1230 C CA . ALA A 1 161 ? -0.707 11.603 9.793 1.00 34.09 161 ALA A CA 1
ATOM 1231 C C . ALA A 1 161 ? -1.589 12.466 8.876 1.00 34.09 161 ALA A C 1
ATOM 1233 O O . ALA A 1 161 ? -1.534 13.697 8.962 1.00 34.09 161 ALA A O 1
ATOM 1234 N N . VAL A 1 162 ? -2.332 11.819 7.980 1.00 43.66 162 VAL A N 1
ATOM 1235 C CA . VAL A 1 162 ? -3.422 12.414 7.188 1.00 43.66 162 VAL A CA 1
ATOM 1236 C C . VAL A 1 162 ? -4.740 11.946 7.782 1.00 43.66 162 VAL A C 1
ATOM 1238 O O . VAL A 1 162 ? -4.796 10.754 8.172 1.00 43.66 162 VAL A O 1
#

pLDDT: mean 79.4, std 19.54, range [24.69, 95.88]